Protein AF-A0A3N7BZ48-F1 (afdb_monomer_lite)

Radius of gyration: 17.06 Å; chains: 1; bounding box: 30×32×56 Å

Foldseek 3Di:
DPDPDDDDDPVRLLVVQLVVLVVVLVLCVVLLVQQVVCVVVVHDGPDDPVRNVVSVVLSVQSVCVSVDPCPPPPVSRRDDDPCSVVDDD

Sequence (89 aa):
MSDPGVSPTVEDVVARERAWRGYELSSVKWLRERHRDQLEIEVDPTLSEAQFKELLVYMQALRDWPQSSDFPNSEHRPVTPSWIANQTE

Structure (mmCIF, N/CA/C/O backbone):
data_AF-A0A3N7BZ48-F1
#
_entry.id   AF-A0A3N7BZ48-F1
#
loop_
_atom_site.group_PDB
_atom_site.id
_atom_site.type_symbol
_atom_site.label_atom_id
_atom_site.label_alt_id
_atom_site.label_comp_id
_atom_site.label_asym_id
_atom_site.label_entity_id
_atom_site.label_seq_id
_atom_site.pdbx_PDB_ins_code
_atom_site.Cartn_x
_atom_site.Cartn_y
_atom_site.Cartn_z
_atom_site.occupancy
_atom_site.B_iso_or_equiv
_atom_site.auth_seq_id
_atom_site.auth_comp_id
_atom_site.auth_asym_id
_atom_site.auth_atom_id
_atom_site.pdbx_PDB_model_num
ATOM 1 N N . MET A 1 1 ? 12.414 21.045 -33.342 1.00 46.25 1 MET A N 1
ATOM 2 C CA . MET A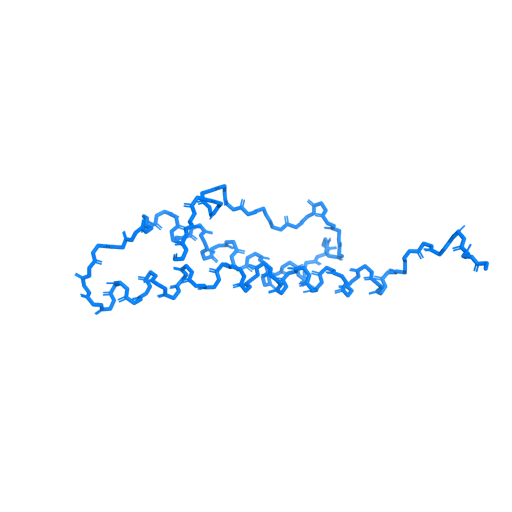 1 1 ? 12.399 19.656 -33.838 1.00 46.25 1 MET A CA 1
ATOM 3 C C . MET A 1 1 ? 12.165 18.773 -32.631 1.00 46.25 1 MET A C 1
ATOM 5 O O . MET A 1 1 ? 13.096 18.567 -31.868 1.00 46.25 1 MET A O 1
ATOM 9 N N . SER A 1 2 ? 10.919 18.377 -32.380 1.00 49.19 2 SER A N 1
ATOM 10 C CA . SER A 1 2 ? 10.639 17.342 -31.382 1.00 49.19 2 SER A CA 1
ATOM 11 C C . SER A 1 2 ? 10.911 16.007 -32.061 1.00 49.19 2 SER A C 1
ATOM 13 O O . SER A 1 2 ? 10.304 15.738 -33.094 1.00 49.19 2 SER A O 1
ATOM 15 N N . ASP A 1 3 ? 11.872 15.245 -31.551 1.00 50.91 3 ASP A N 1
ATOM 16 C CA . ASP A 1 3 ? 12.248 13.945 -32.104 1.00 50.91 3 ASP A CA 1
ATOM 17 C C . ASP A 1 3 ? 11.184 12.895 -31.724 1.00 50.91 3 ASP A C 1
ATOM 19 O O . ASP A 1 3 ? 10.984 12.643 -30.5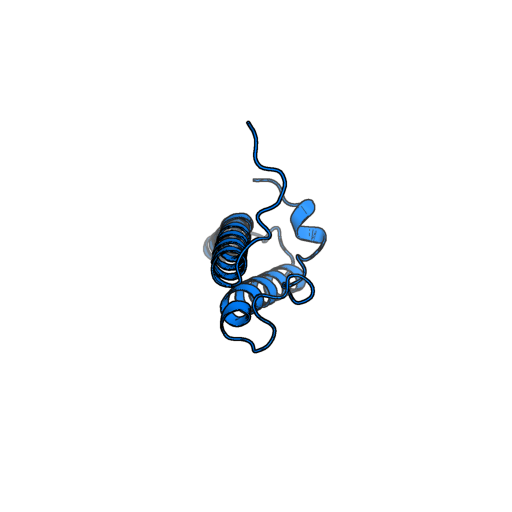30 1.00 50.91 3 ASP A O 1
ATOM 23 N N . PRO A 1 4 ? 10.434 12.324 -32.683 1.00 56.62 4 PRO A N 1
ATOM 24 C CA . PRO A 1 4 ? 9.388 11.362 -32.395 1.00 56.62 4 PRO A CA 1
ATOM 25 C C . PRO A 1 4 ? 9.989 9.954 -32.481 1.00 56.62 4 PRO A C 1
ATOM 27 O O . PRO A 1 4 ? 9.938 9.339 -33.543 1.00 56.62 4 PRO A O 1
ATOM 30 N N . GLY A 1 5 ? 10.573 9.416 -31.402 1.00 60.75 5 GLY A N 1
ATOM 31 C CA . GLY A 1 5 ? 11.059 8.031 -31.509 1.00 60.75 5 GLY A CA 1
ATOM 32 C C . GLY A 1 5 ? 11.895 7.390 -30.409 1.00 60.75 5 GLY A C 1
ATOM 33 O O . GLY A 1 5 ? 12.277 6.237 -30.593 1.00 60.75 5 GLY A O 1
ATOM 34 N N . VAL A 1 6 ? 12.189 8.034 -29.277 1.00 72.75 6 VAL A N 1
ATOM 35 C CA . VAL A 1 6 ? 12.933 7.336 -28.212 1.00 72.75 6 VAL A CA 1
ATOM 36 C C . VAL A 1 6 ? 11.972 6.455 -27.414 1.00 72.75 6 VAL A C 1
ATOM 38 O O . VAL A 1 6 ? 11.208 6.936 -26.577 1.00 72.75 6 VAL A O 1
ATOM 41 N N . SER A 1 7 ? 11.982 5.150 -27.697 1.00 78.88 7 SER A N 1
ATOM 42 C CA . SER A 1 7 ? 11.369 4.159 -26.811 1.00 78.88 7 SER A CA 1
ATOM 43 C C . SER A 1 7 ? 12.105 4.144 -25.464 1.00 78.88 7 SER A C 1
ATOM 45 O O . SER A 1 7 ? 13.333 4.239 -25.456 1.00 78.88 7 SER A O 1
ATOM 47 N N . PRO A 1 8 ? 11.387 4.034 -24.333 1.00 84.31 8 PRO A N 1
ATOM 48 C CA . PRO A 1 8 ? 12.010 4.017 -23.013 1.00 84.31 8 PRO A CA 1
ATOM 49 C C . PRO A 1 8 ? 12.968 2.830 -22.869 1.00 84.31 8 PRO A C 1
ATOM 51 O O . PRO A 1 8 ? 12.666 1.722 -23.321 1.00 84.31 8 PRO A O 1
ATOM 54 N N . THR A 1 9 ? 14.109 3.064 -22.220 1.00 93.06 9 THR A N 1
ATOM 55 C CA . THR A 1 9 ? 15.077 2.010 -21.887 1.00 93.06 9 THR A CA 1
ATOM 56 C C . THR A 1 9 ? 14.558 1.120 -20.755 1.00 93.06 9 THR A C 1
ATOM 58 O O . THR A 1 9 ? 13.597 1.462 -20.061 1.00 93.06 9 THR A O 1
ATOM 61 N N . VAL A 1 10 ? 15.199 -0.032 -20.535 1.00 92.31 10 VAL A N 1
ATOM 62 C CA . VAL A 1 10 ? 14.867 -0.905 -19.395 1.00 92.31 10 VAL A CA 1
ATOM 63 C C . VAL A 1 10 ? 15.082 -0.158 -18.077 1.00 92.31 10 VAL A C 1
ATOM 65 O O . VAL A 1 10 ? 14.251 -0.243 -17.173 1.00 92.31 10 VAL A O 1
ATOM 68 N N . GLU A 1 11 ? 16.153 0.627 -17.982 1.00 94.56 11 GLU A N 1
ATOM 69 C CA . GLU A 1 11 ? 16.478 1.462 -16.830 1.00 94.56 11 GLU A CA 1
ATOM 70 C C . GLU A 1 11 ? 15.396 2.518 -16.561 1.00 94.56 11 GLU A C 1
ATOM 72 O O . GLU A 1 11 ? 14.998 2.692 -15.405 1.00 94.56 11 GLU A O 1
ATOM 77 N N . ASP A 1 12 ? 14.861 3.162 -17.607 1.00 95.94 12 ASP A N 1
ATOM 78 C CA . ASP A 1 12 ? 13.756 4.125 -17.481 1.00 95.94 12 ASP A CA 1
ATOM 79 C C . ASP A 1 12 ? 12.489 3.459 -16.936 1.00 95.94 12 ASP A C 1
ATOM 81 O O . ASP A 1 12 ? 11.815 4.004 -16.055 1.00 95.94 12 ASP A O 1
ATOM 85 N N . VAL A 1 13 ? 12.167 2.257 -17.428 1.00 96.75 13 VAL A N 1
ATOM 86 C CA . VAL A 1 13 ? 11.021 1.478 -16.940 1.00 96.75 13 VAL A CA 1
ATOM 87 C C . VAL A 1 13 ? 11.233 1.097 -15.474 1.00 96.75 13 VAL A C 1
ATOM 89 O O . VAL A 1 13 ? 10.366 1.369 -14.647 1.00 96.75 13 VAL A O 1
ATOM 92 N N . VAL A 1 14 ? 12.403 0.566 -15.107 1.00 97.81 14 VAL A N 1
ATOM 93 C CA . VAL A 1 14 ? 12.746 0.229 -13.714 1.00 97.81 14 VAL A CA 1
ATOM 94 C C . VAL A 1 14 ? 12.609 1.439 -12.785 1.00 97.81 14 VAL A C 1
ATOM 96 O O . VAL A 1 14 ? 12.038 1.322 -11.695 1.00 97.81 14 VAL A O 1
ATOM 99 N N . ALA A 1 15 ? 13.120 2.602 -13.192 1.00 97.75 15 ALA A N 1
ATOM 100 C CA . ALA A 1 15 ? 13.027 3.827 -12.404 1.00 97.75 15 ALA A CA 1
ATOM 101 C C . ALA A 1 15 ? 11.566 4.266 -12.218 1.00 97.75 15 ALA A C 1
ATOM 103 O O . ALA A 1 15 ? 11.147 4.548 -11.090 1.00 97.75 15 ALA A O 1
ATOM 104 N N . ARG A 1 16 ? 10.774 4.247 -13.299 1.00 97.94 16 ARG A N 1
ATOM 105 C CA . ARG A 1 16 ? 9.342 4.570 -13.271 1.00 97.94 16 ARG A CA 1
ATOM 106 C C . ARG A 1 16 ? 8.565 3.649 -12.334 1.00 97.94 16 ARG A C 1
ATOM 108 O O . ARG A 1 16 ? 7.774 4.133 -11.530 1.00 97.94 16 ARG A O 1
ATOM 115 N N . GLU A 1 17 ? 8.814 2.346 -12.389 1.00 98.44 17 GLU A N 1
ATOM 116 C CA . GLU A 1 17 ? 8.100 1.375 -11.557 1.00 98.44 17 GLU A CA 1
ATOM 117 C C . GLU A 1 17 ? 8.473 1.470 -10.071 1.00 98.44 17 GLU A C 1
ATOM 119 O O . GLU A 1 17 ? 7.611 1.336 -9.199 1.00 98.44 17 GLU A O 1
ATOM 124 N N . ARG A 1 18 ? 9.736 1.784 -9.746 1.00 98.25 18 ARG A N 1
ATOM 125 C CA . ARG A 1 18 ? 10.138 2.085 -8.359 1.00 98.25 18 ARG A CA 1
ATOM 126 C C . ARG A 1 18 ? 9.462 3.347 -7.833 1.00 98.25 18 ARG A C 1
ATOM 128 O O . ARG A 1 18 ? 9.037 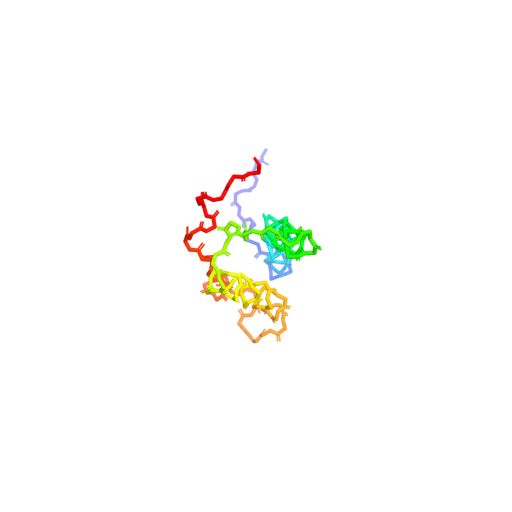3.357 -6.676 1.00 98.25 18 ARG A O 1
ATOM 135 N N . ALA A 1 19 ? 9.360 4.386 -8.663 1.00 98.50 19 ALA A N 1
ATOM 136 C CA . ALA A 1 19 ? 8.673 5.623 -8.307 1.00 98.50 19 ALA A CA 1
ATOM 137 C C . ALA A 1 19 ? 7.173 5.384 -8.079 1.00 98.50 19 ALA A C 1
ATOM 139 O O . ALA A 1 19 ? 6.650 5.798 -7.045 1.00 98.50 19 ALA A O 1
ATOM 140 N N . TRP A 1 20 ? 6.510 4.641 -8.974 1.00 98.50 20 TRP A N 1
ATOM 141 C CA . TRP A 1 20 ? 5.109 4.237 -8.812 1.00 98.50 20 TRP A CA 1
ATOM 142 C C . TRP A 1 20 ? 4.890 3.466 -7.506 1.00 98.50 20 TRP A C 1
ATOM 144 O O . TRP A 1 20 ? 4.052 3.849 -6.695 1.00 98.50 20 TRP A O 1
ATOM 154 N N . ARG A 1 21 ? 5.715 2.446 -7.234 1.00 98.50 21 ARG A N 1
ATOM 155 C CA . ARG A 1 21 ? 5.644 1.674 -5.985 1.00 98.50 21 ARG A CA 1
ATOM 156 C C . ARG A 1 21 ? 5.790 2.567 -4.753 1.00 98.50 21 ARG A C 1
ATOM 158 O O . ARG A 1 21 ? 5.124 2.345 -3.746 1.00 98.50 21 ARG A O 1
ATOM 165 N N . GLY A 1 22 ? 6.697 3.545 -4.804 1.00 98.62 22 GLY A N 1
ATOM 166 C CA . GLY A 1 22 ? 6.903 4.515 -3.728 1.00 98.62 22 GLY A CA 1
ATOM 167 C C . GLY A 1 22 ? 5.688 5.416 -3.498 1.00 98.62 22 GLY A C 1
ATOM 168 O O . GLY A 1 22 ? 5.301 5.630 -2.347 1.00 98.62 22 GLY A O 1
ATOM 169 N N . TYR A 1 23 ? 5.068 5.893 -4.579 1.00 98.31 23 TYR A N 1
ATOM 170 C CA . TYR A 1 23 ? 3.826 6.661 -4.533 1.00 98.31 23 TYR A CA 1
ATOM 171 C C . TYR A 1 23 ? 2.684 5.850 -3.906 1.00 98.31 23 TYR A C 1
ATOM 173 O O . TYR A 1 23 ? 2.095 6.309 -2.932 1.00 98.31 23 TYR A O 1
ATOM 181 N N . GLU A 1 24 ? 2.448 4.621 -4.372 1.00 98.31 24 GLU A N 1
ATOM 182 C CA . GLU A 1 24 ? 1.394 3.741 -3.842 1.00 98.31 24 GLU A CA 1
ATOM 183 C C . GLU A 1 24 ? 1.571 3.425 -2.354 1.00 98.31 24 GLU A C 1
ATOM 185 O O . GLU A 1 24 ? 0.623 3.449 -1.577 1.00 98.31 24 GLU A O 1
ATOM 190 N N . LEU A 1 25 ? 2.805 3.164 -1.911 1.00 98.44 25 LEU A N 1
ATOM 191 C CA . LEU A 1 25 ? 3.082 2.948 -0.488 1.00 98.44 25 LEU A CA 1
ATOM 192 C C . LEU A 1 25 ? 2.782 4.191 0.354 1.00 98.44 25 LEU A C 1
ATOM 194 O O . LEU A 1 25 ? 2.359 4.061 1.503 1.00 98.44 25 LEU A O 1
ATOM 198 N N . SER A 1 26 ? 3.035 5.377 -0.200 1.00 98.25 26 SER A N 1
ATOM 199 C CA . SER A 1 26 ? 2.818 6.650 0.485 1.00 98.25 26 SER A CA 1
ATOM 200 C C . SER A 1 26 ? 1.334 7.012 0.536 1.00 98.25 26 SER A C 1
ATOM 202 O O . SER A 1 26 ? 0.866 7.457 1.581 1.00 98.25 26 SER A O 1
ATOM 204 N N . SER A 1 27 ? 0.582 6.759 -0.541 1.00 97.19 27 SER A N 1
ATOM 205 C CA . SER A 1 27 ? -0.848 7.082 -0.646 1.00 97.19 27 SER A CA 1
ATOM 206 C C . SER A 1 27 ? -1.721 6.294 0.335 1.00 97.19 27 SER A C 1
ATOM 208 O O . SER A 1 27 ? -2.772 6.782 0.740 1.00 97.19 27 SER A O 1
ATOM 210 N N . VAL A 1 28 ? -1.278 5.107 0.769 1.00 97.94 28 VAL A N 1
ATOM 211 C CA . VAL A 1 28 ? -2.025 4.249 1.711 1.00 97.94 28 VAL A CA 1
ATOM 212 C C . VAL A 1 28 ? -1.449 4.231 3.129 1.00 97.94 28 VAL A C 1
ATOM 214 O O . VAL A 1 28 ? -2.009 3.590 4.019 1.00 97.94 28 VAL A O 1
ATOM 217 N N . LYS A 1 29 ? -0.322 4.913 3.374 1.00 98.12 29 LYS A N 1
ATOM 218 C CA . LYS A 1 29 ? 0.373 4.886 4.672 1.00 98.12 29 LYS A CA 1
ATOM 219 C C . LYS A 1 29 ? -0.507 5.414 5.812 1.00 98.12 29 LYS A C 1
ATOM 221 O O . LYS A 1 29 ? -0.552 4.786 6.871 1.00 98.12 29 LYS A O 1
ATOM 226 N N . TRP A 1 30 ? -1.235 6.501 5.566 1.00 98.00 30 TRP A N 1
ATOM 227 C CA . TRP A 1 30 ? -2.102 7.159 6.548 1.00 98.00 30 TRP A CA 1
ATOM 228 C C . TRP A 1 30 ? -3.217 6.239 7.070 1.00 98.00 30 TRP A C 1
ATOM 230 O O . TRP A 1 30 ? -3.562 6.294 8.247 1.00 98.00 30 TRP A O 1
ATOM 240 N N . LEU A 1 31 ? -3.735 5.322 6.239 1.00 98.38 31 LEU A N 1
ATOM 241 C CA . LEU A 1 31 ? -4.757 4.352 6.649 1.00 98.38 31 LEU A CA 1
ATOM 242 C C . LEU A 1 31 ? -4.256 3.437 7.763 1.00 98.38 31 LEU A C 1
ATOM 244 O O . LEU A 1 31 ? -4.989 3.136 8.705 1.00 98.38 31 LEU A O 1
ATOM 248 N N . ARG A 1 32 ? -2.997 2.999 7.658 1.00 98.31 32 ARG A N 1
ATOM 249 C CA . ARG A 1 32 ? -2.368 2.151 8.670 1.00 98.31 32 ARG A CA 1
ATOM 250 C C . ARG A 1 32 ? -2.105 2.916 9.958 1.00 98.31 32 ARG A C 1
ATOM 252 O O . ARG A 1 32 ? -2.246 2.329 11.025 1.00 98.31 32 ARG A O 1
ATOM 259 N N . GLU A 1 33 ? -1.668 4.166 9.846 1.00 98.38 33 GLU A N 1
ATOM 260 C CA . GLU A 1 33 ? -1.388 5.034 10.995 1.00 98.38 33 GLU A CA 1
ATOM 261 C C . GLU A 1 33 ? -2.679 5.315 11.761 1.00 98.38 33 GLU A C 1
ATOM 263 O O . GLU A 1 33 ? -2.807 4.868 12.895 1.00 98.38 33 GLU A O 1
ATOM 268 N N . ARG A 1 34 ? -3.703 5.839 11.084 1.00 98.06 34 ARG A N 1
ATOM 269 C CA . ARG A 1 34 ? -5.023 6.088 11.671 1.00 98.06 34 ARG A CA 1
ATOM 270 C C . ARG A 1 34 ? -5.628 4.858 12.348 1.00 98.06 34 ARG A C 1
ATOM 272 O O . ARG A 1 34 ? -6.137 4.972 13.453 1.00 98.06 34 ARG A O 1
ATOM 279 N N . HIS A 1 35 ? -5.574 3.680 11.717 1.00 98.25 35 HIS A N 1
ATOM 280 C CA . HIS A 1 35 ? -6.106 2.459 12.335 1.00 98.25 35 HIS A CA 1
ATOM 281 C C . HIS A 1 35 ? -5.369 2.103 13.636 1.00 98.25 35 HIS A C 1
ATOM 283 O O . HIS A 1 35 ? -5.991 1.657 14.594 1.00 98.25 35 HIS A O 1
ATOM 289 N N . ARG A 1 36 ? -4.046 2.301 13.691 1.00 98.25 36 ARG A N 1
ATOM 290 C CA . ARG A 1 36 ? -3.255 2.047 14.904 1.00 98.25 36 ARG A CA 1
ATOM 291 C C . ARG A 1 36 ? -3.557 3.056 15.996 1.00 98.25 36 ARG A C 1
ATOM 293 O O . ARG A 1 36 ? -3.755 2.635 17.128 1.00 98.25 36 ARG A O 1
ATOM 300 N N . ASP A 1 37 ? -3.653 4.329 15.635 1.00 98.50 37 ASP A N 1
ATOM 301 C CA . ASP A 1 37 ? -3.998 5.395 16.572 1.00 98.50 37 ASP A CA 1
ATOM 302 C C . ASP A 1 37 ? -5.375 5.126 17.198 1.00 98.50 37 ASP A C 1
ATOM 304 O O . ASP A 1 37 ? -5.532 5.237 18.408 1.00 98.50 37 ASP A O 1
ATOM 308 N N . GLN A 1 38 ? -6.355 4.683 16.397 1.00 98.19 38 GLN A N 1
ATOM 309 C CA . GLN A 1 38 ? -7.692 4.305 16.873 1.00 98.19 38 GLN A CA 1
ATOM 310 C C . GLN A 1 38 ? -7.660 3.148 17.881 1.00 98.19 38 GLN A C 1
ATOM 312 O O . GLN A 1 38 ? -8.328 3.216 18.911 1.00 98.19 38 GLN A O 1
ATOM 317 N N . LEU A 1 39 ? -6.858 2.113 17.615 1.00 97.94 39 LEU A N 1
ATOM 318 C CA . LEU A 1 39 ? -6.678 1.004 18.554 1.00 97.94 39 LEU A CA 1
ATOM 319 C C . LEU A 1 39 ? -5.984 1.448 19.849 1.00 97.94 39 LEU A C 1
ATOM 321 O O . LEU A 1 39 ? -6.346 0.972 20.920 1.00 97.94 39 LEU A O 1
ATOM 325 N N . GLU A 1 40 ? -5.001 2.345 19.761 1.00 98.50 40 GLU A N 1
ATOM 326 C CA . GLU A 1 40 ? -4.248 2.844 20.919 1.00 98.50 40 GLU A CA 1
ATOM 327 C C . GLU A 1 40 ? -5.117 3.669 21.874 1.00 98.50 40 GLU A C 1
ATOM 329 O O . GLU A 1 40 ? -4.950 3.578 23.088 1.00 98.50 40 GLU A O 1
ATOM 334 N N . ILE A 1 41 ? -6.076 4.431 21.341 1.00 98.25 41 ILE A N 1
ATOM 335 C CA . ILE A 1 41 ? -7.030 5.213 22.143 1.00 98.25 41 ILE A CA 1
ATOM 336 C C . ILE A 1 41 ? -8.330 4.456 22.458 1.00 98.25 41 ILE A C 1
ATOM 338 O O . ILE A 1 41 ? -9.284 5.067 22.938 1.00 98.25 41 ILE A O 1
ATOM 342 N N . GLU A 1 42 ? -8.378 3.150 22.175 1.00 98.00 42 GLU A N 1
ATOM 343 C CA . GLU A 1 42 ? -9.511 2.258 22.457 1.00 98.00 42 GLU A CA 1
ATOM 344 C C . GLU A 1 42 ? -10.849 2.707 21.828 1.00 98.00 42 GLU A C 1
ATOM 346 O O . GLU A 1 42 ? -11.916 2.551 22.425 1.00 98.00 42 GLU A O 1
ATOM 351 N N . VAL A 1 43 ? -10.816 3.252 20.604 1.00 97.94 43 VAL A N 1
ATOM 352 C CA . VAL A 1 43 ? -12.031 3.557 19.824 1.00 97.94 43 VAL A CA 1
ATOM 353 C C . VAL A 1 43 ? -12.243 2.554 18.699 1.00 97.94 43 VAL A C 1
ATOM 355 O O . VAL A 1 43 ? -11.289 1.981 18.170 1.00 97.94 43 VAL A O 1
ATOM 358 N N . ASP A 1 44 ? -13.499 2.397 18.280 1.00 97.38 44 ASP A N 1
ATOM 359 C CA . ASP A 1 44 ? -13.852 1.551 17.142 1.00 97.38 44 ASP A CA 1
ATOM 360 C C . ASP A 1 44 ? -13.125 2.022 15.865 1.00 97.38 44 ASP A C 1
ATOM 362 O O . ASP A 1 44 ? -13.326 3.160 15.411 1.00 97.38 44 ASP A O 1
ATOM 366 N N . PRO A 1 45 ? -12.278 1.173 15.251 1.00 97.12 45 PRO A N 1
AT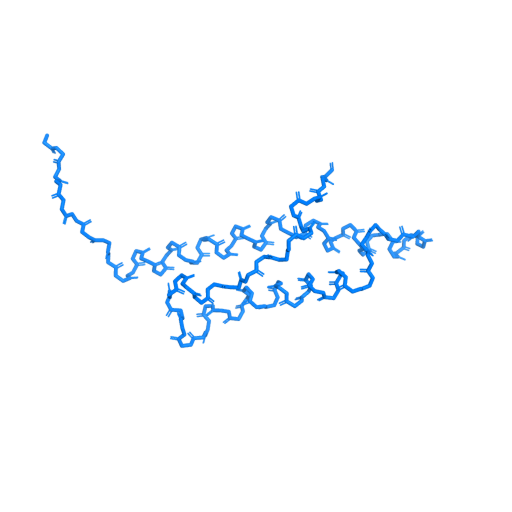OM 367 C CA . PRO A 1 45 ? -11.586 1.542 14.033 1.00 97.12 45 PRO A CA 1
ATOM 368 C C . PRO A 1 45 ? -12.553 1.692 12.862 1.00 97.12 45 PRO A C 1
ATOM 370 O O . PRO A 1 45 ? -13.520 0.953 12.702 1.00 97.12 45 PRO A O 1
ATOM 373 N N . THR A 1 46 ? -12.240 2.624 11.971 1.00 96.00 46 THR A N 1
ATOM 374 C CA . THR A 1 46 ? -13.040 2.833 10.748 1.00 96.00 46 THR A CA 1
ATOM 375 C C . THR A 1 46 ? -12.886 1.720 9.711 1.00 96.00 46 THR A C 1
ATOM 377 O O . THR A 1 46 ? -13.783 1.510 8.897 1.00 96.00 46 THR A O 1
ATOM 380 N N . LEU A 1 47 ? -11.739 1.034 9.710 1.00 98.00 47 LEU A N 1
ATOM 381 C CA . LEU A 1 47 ? -11.502 -0.139 8.878 1.00 98.00 47 LEU A CA 1
ATOM 382 C C . LEU A 1 47 ? -11.873 -1.381 9.673 1.00 98.00 47 LEU A C 1
ATOM 384 O O . LEU A 1 47 ? -11.418 -1.552 10.803 1.00 98.00 47 LEU A O 1
ATOM 388 N N . SER A 1 48 ? -12.610 -2.286 9.039 1.00 97.94 48 SER A N 1
ATOM 389 C CA . SER A 1 48 ? -12.784 -3.636 9.577 1.00 97.94 48 SER A CA 1
ATOM 390 C C . SER A 1 48 ? -11.442 -4.370 9.677 1.00 97.94 48 SER A C 1
ATOM 392 O O . SER A 1 48 ? -10.498 -4.076 8.939 1.00 97.94 48 SER A O 1
ATOM 394 N N . GLU A 1 49 ? -11.369 -5.394 10.530 1.00 97.75 49 GLU A N 1
ATOM 395 C CA . GLU A 1 49 ? -10.181 -6.253 10.647 1.00 97.75 49 GLU A CA 1
ATOM 396 C C . GLU A 1 49 ? -9.755 -6.852 9.298 1.00 97.75 49 GLU A C 1
ATOM 398 O O . GLU A 1 49 ? -8.566 -6.916 8.981 1.00 97.75 49 GLU A O 1
ATOM 403 N N . ALA A 1 50 ? -10.728 -7.252 8.472 1.00 98.25 50 ALA A N 1
ATOM 404 C CA . ALA A 1 50 ? -10.480 -7.794 7.140 1.00 98.25 50 ALA A CA 1
ATOM 405 C C . ALA A 1 50 ? -9.839 -6.753 6.208 1.00 98.25 50 ALA A C 1
ATOM 407 O O . ALA A 1 50 ? -8.828 -7.054 5.573 1.00 98.25 50 ALA A O 1
ATOM 408 N N . GLN A 1 51 ? -10.366 -5.524 6.178 1.00 98.50 51 GLN A N 1
ATOM 409 C CA . GLN A 1 51 ? -9.791 -4.426 5.392 1.00 98.50 51 GLN A CA 1
ATOM 410 C C . GLN A 1 51 ? -8.397 -4.050 5.890 1.00 98.50 51 GLN A C 1
ATOM 412 O O . GLN A 1 51 ? -7.484 -3.858 5.090 1.00 98.50 51 GLN A O 1
ATOM 417 N N . PHE A 1 52 ? -8.192 -3.989 7.207 1.00 98.44 52 PHE A N 1
ATOM 418 C CA . PHE A 1 52 ? -6.876 -3.686 7.757 1.00 98.44 52 PHE A CA 1
ATOM 419 C C . PHE A 1 52 ? -5.853 -4.773 7.406 1.00 98.44 52 PHE A C 1
ATOM 421 O O . PHE A 1 52 ? -4.743 -4.464 6.972 1.00 98.44 52 PHE A O 1
ATOM 428 N N . LYS A 1 53 ? -6.227 -6.054 7.497 1.00 98.62 53 LYS A N 1
ATOM 429 C CA . LYS A 1 53 ? -5.372 -7.162 7.054 1.00 98.62 53 LYS A CA 1
ATOM 430 C C . LYS A 1 53 ? -5.054 -7.075 5.560 1.00 98.62 53 LYS A C 1
ATOM 432 O O . LYS A 1 53 ? -3.895 -7.234 5.183 1.00 98.62 53 LYS A O 1
ATOM 437 N N . GLU A 1 54 ? -6.054 -6.812 4.724 1.00 98.69 54 GLU A N 1
ATOM 438 C CA . GLU A 1 54 ? -5.879 -6.664 3.277 1.00 98.69 54 GLU A CA 1
ATOM 439 C C . GLU A 1 54 ? -4.943 -5.496 2.933 1.00 98.69 54 GLU A C 1
ATOM 441 O O . GLU A 1 54 ? -4.040 -5.658 2.114 1.00 98.69 54 GLU A O 1
ATOM 446 N N . LEU A 1 55 ? -5.064 -4.362 3.633 1.00 98.69 55 LEU A N 1
ATOM 447 C CA . LEU A 1 55 ? -4.138 -3.233 3.524 1.00 98.69 55 LEU A CA 1
ATOM 448 C C . LEU A 1 55 ? -2.698 -3.650 3.839 1.00 98.69 55 LEU A C 1
ATOM 450 O O . LEU A 1 55 ? -1.782 -3.321 3.087 1.00 98.69 55 LEU A O 1
ATOM 454 N N . LEU A 1 56 ? -2.478 -4.380 4.937 1.00 98.75 56 LEU A N 1
ATOM 455 C CA . LEU A 1 56 ? -1.135 -4.828 5.314 1.00 98.75 56 LEU A CA 1
ATOM 456 C C . LEU A 1 56 ? -0.536 -5.782 4.271 1.00 98.75 56 LEU A C 1
ATOM 458 O O . LEU A 1 56 ? 0.648 -5.656 3.954 1.00 98.75 56 LEU A O 1
ATOM 462 N N . VAL A 1 57 ? -1.346 -6.686 3.710 1.00 98.69 57 VAL A N 1
ATOM 463 C CA . VAL A 1 57 ? -0.937 -7.587 2.621 1.00 98.69 57 VAL A CA 1
ATOM 464 C C . VAL A 1 57 ? -0.599 -6.798 1.355 1.00 98.69 57 VAL A C 1
ATOM 466 O O . VAL A 1 57 ? 0.460 -7.025 0.775 1.00 98.69 57 VAL A O 1
ATOM 469 N N . TYR A 1 58 ? -1.428 -5.827 0.963 1.00 98.75 58 TYR A N 1
ATOM 470 C CA . TYR A 1 58 ? -1.163 -4.954 -0.184 1.00 98.75 58 TYR A CA 1
ATOM 471 C C . TYR A 1 58 ? 0.146 -4.169 -0.014 1.00 98.75 58 TYR A C 1
ATOM 473 O O . TYR A 1 58 ? 1.014 -4.192 -0.887 1.00 98.75 58 TYR A O 1
ATOM 481 N N . MET A 1 59 ? 0.350 -3.540 1.150 1.00 98.75 59 MET A N 1
ATOM 482 C CA . MET A 1 59 ? 1.592 -2.822 1.457 1.00 98.75 59 MET A CA 1
ATOM 483 C C . MET A 1 59 ? 2.821 -3.736 1.422 1.00 98.75 59 MET A C 1
ATOM 485 O O . MET A 1 59 ? 3.901 -3.286 1.043 1.00 98.75 59 MET A O 1
ATOM 489 N N . GLN A 1 60 ? 2.686 -4.993 1.851 1.00 98.75 60 GLN A N 1
ATOM 490 C CA . GLN A 1 60 ? 3.766 -5.974 1.785 1.00 98.75 60 GLN A CA 1
ATOM 491 C C . GLN A 1 60 ? 4.064 -6.368 0.334 1.00 98.75 60 GLN A C 1
ATOM 493 O O . GLN A 1 60 ? 5.215 -6.281 -0.084 1.00 98.75 60 GLN A O 1
ATOM 498 N N . ALA A 1 61 ? 3.035 -6.663 -0.462 1.00 98.69 61 ALA A N 1
ATOM 499 C CA . ALA A 1 61 ? 3.179 -6.967 -1.883 1.00 98.69 61 ALA A CA 1
ATOM 500 C C . ALA A 1 61 ? 3.885 -5.831 -2.649 1.00 98.69 61 ALA A C 1
ATOM 502 O O . ALA A 1 61 ? 4.764 -6.092 -3.467 1.00 98.69 61 ALA A O 1
ATOM 503 N N . LEU A 1 62 ? 3.586 -4.564 -2.332 1.00 98.56 62 LEU A N 1
ATOM 504 C CA . LEU A 1 62 ? 4.307 -3.409 -2.885 1.00 98.56 62 LEU A CA 1
ATOM 505 C C . LEU A 1 62 ? 5.801 -3.406 -2.523 1.00 98.56 62 LEU A C 1
ATOM 507 O O . LEU A 1 62 ? 6.627 -3.008 -3.344 1.00 98.56 62 LEU A O 1
ATOM 511 N N . ARG A 1 63 ? 6.176 -3.817 -1.305 1.00 98.44 63 ARG A N 1
ATOM 512 C CA . ARG A 1 63 ? 7.591 -3.894 -0.887 1.00 98.44 63 ARG A CA 1
ATOM 513 C C . ARG A 1 63 ? 8.328 -5.043 -1.563 1.00 98.44 63 ARG A C 1
ATOM 515 O O . ARG A 1 63 ? 9.496 -4.868 -1.909 1.00 98.44 63 ARG A O 1
ATOM 522 N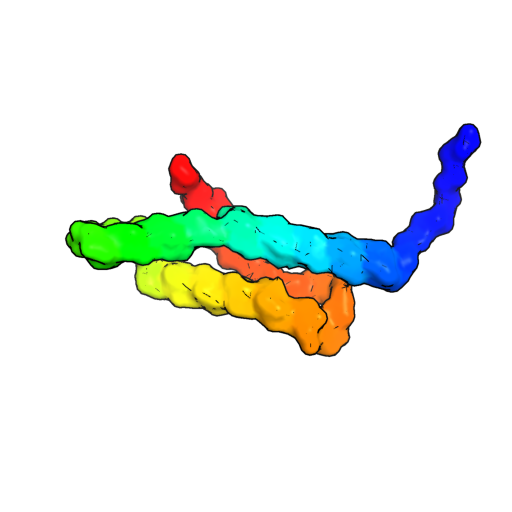 N . ASP A 1 64 ? 7.643 -6.161 -1.769 1.00 98.50 64 ASP A N 1
ATOM 523 C CA . ASP A 1 64 ? 8.233 -7.387 -2.307 1.00 98.50 64 ASP A CA 1
ATOM 524 C C . ASP A 1 64 ? 8.341 -7.362 -3.833 1.00 98.50 64 ASP A C 1
ATOM 526 O O . ASP A 1 64 ? 9.286 -7.916 -4.392 1.00 98.50 64 ASP A O 1
ATOM 530 N N . TRP A 1 65 ? 7.428 -6.670 -4.520 1.00 98.44 65 TRP A N 1
ATOM 531 C CA . TRP A 1 65 ? 7.365 -6.670 -5.981 1.00 98.44 65 TRP A CA 1
ATOM 532 C C . TRP A 1 65 ? 8.689 -6.287 -6.674 1.00 98.44 65 TRP A C 1
ATOM 534 O O . TRP A 1 65 ? 9.106 -7.040 -7.552 1.00 98.44 65 TRP A O 1
ATOM 544 N N . PRO A 1 66 ? 9.446 -5.246 -6.260 1.00 97.50 66 PRO A N 1
ATOM 545 C CA . PRO A 1 66 ? 10.755 -4.935 -6.850 1.00 97.50 66 PRO A CA 1
ATOM 546 C C . PRO A 1 66 ? 11.844 -6.007 -6.684 1.00 97.50 66 PRO A C 1
ATOM 548 O O . PRO A 1 66 ? 12.913 -5.854 -7.270 1.00 97.50 66 PRO A O 1
ATOM 551 N N . GLN A 1 67 ? 11.624 -7.021 -5.841 1.00 97.25 67 GLN A N 1
ATOM 552 C CA . GLN A 1 67 ? 12.515 -8.173 -5.655 1.00 97.25 67 GLN A CA 1
ATOM 553 C C . GLN A 1 67 ? 12.033 -9.419 -6.419 1.00 97.25 67 GLN A C 1
ATOM 555 O O . GLN A 1 67 ? 12.731 -10.430 -6.442 1.00 97.25 67 GLN A O 1
ATOM 560 N N . SER A 1 68 ? 10.840 -9.371 -7.020 1.00 97.19 68 SER A N 1
ATOM 561 C CA . SER A 1 68 ? 10.275 -10.478 -7.793 1.00 97.19 68 SER A CA 1
ATOM 562 C C . SER A 1 68 ? 10.896 -10.577 -9.189 1.00 97.19 68 SER A C 1
ATOM 564 O O . SER A 1 68 ? 11.387 -9.590 -9.737 1.00 97.19 68 SER A O 1
ATOM 566 N N . SER A 1 69 ? 10.816 -11.764 -9.796 1.00 97.31 69 SER A N 1
ATOM 567 C CA . SER A 1 69 ? 11.189 -11.985 -11.202 1.00 97.31 69 SER A CA 1
ATOM 568 C C . SER A 1 69 ? 10.318 -11.215 -12.193 1.00 97.31 69 SER A C 1
ATOM 570 O O . SER A 1 69 ? 10.734 -11.005 -13.328 1.00 97.31 69 SER A O 1
ATOM 572 N N . ASP A 1 70 ? 9.122 -10.808 -11.770 1.00 96.88 70 ASP A N 1
ATOM 573 C CA . ASP A 1 70 ? 8.142 -10.145 -12.625 1.00 96.88 70 ASP A CA 1
ATOM 574 C C . ASP A 1 70 ? 8.381 -8.632 -12.715 1.00 96.88 70 ASP A C 1
ATOM 576 O O . ASP A 1 70 ? 7.760 -7.941 -13.518 1.00 96.88 70 ASP A O 1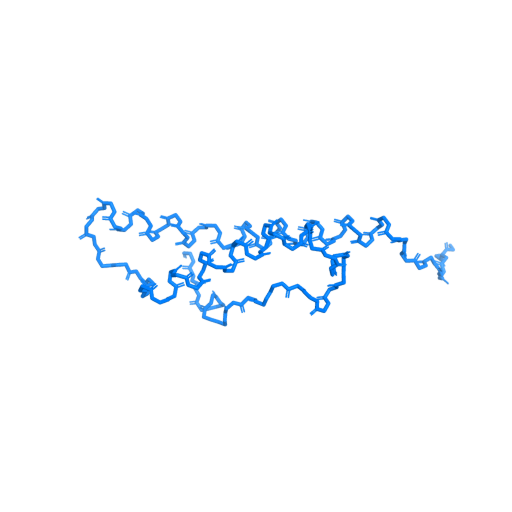
ATOM 580 N N . PHE A 1 71 ? 9.286 -8.080 -11.905 1.00 97.38 71 PHE A N 1
ATOM 581 C CA . PHE A 1 71 ? 9.654 -6.673 -11.980 1.00 97.38 71 PHE A CA 1
ATOM 582 C C . PHE A 1 71 ? 10.568 -6.405 -13.194 1.00 97.38 71 PHE A C 1
ATOM 584 O O . PHE A 1 71 ? 11.540 -7.137 -13.384 1.00 97.38 71 PHE A O 1
ATOM 591 N N . PRO A 1 72 ? 10.342 -5.337 -13.993 1.00 97.69 72 PRO A N 1
ATOM 592 C CA . PRO A 1 72 ? 9.416 -4.215 -13.797 1.00 97.69 72 PRO A CA 1
ATOM 593 C C . PRO A 1 72 ? 8.116 -4.311 -14.632 1.00 97.69 72 PRO A C 1
ATOM 595 O O . PRO A 1 72 ? 7.602 -3.289 -15.085 1.00 97.69 72 PRO A O 1
ATOM 598 N N . ASN A 1 73 ? 7.583 -5.507 -14.906 1.00 97.56 73 ASN A N 1
ATOM 599 C CA . ASN A 1 73 ? 6.367 -5.645 -15.713 1.00 97.56 73 ASN A CA 1
ATOM 600 C C . ASN A 1 73 ? 5.144 -5.077 -14.972 1.00 97.56 73 ASN A C 1
ATOM 602 O O . ASN A 1 73 ? 4.702 -5.624 -13.961 1.00 97.56 73 ASN A O 1
ATOM 606 N N . SER A 1 74 ? 4.554 -4.008 -15.514 1.00 96.75 74 SER A N 1
ATOM 607 C CA . SER A 1 74 ? 3.396 -3.337 -14.920 1.00 96.75 74 SER A CA 1
ATOM 608 C C . SER A 1 74 ? 2.158 -4.228 -14.776 1.00 96.75 74 SER A C 1
ATOM 610 O O . SER A 1 74 ? 1.322 -3.949 -13.921 1.00 96.75 74 SER A O 1
ATOM 612 N N . GLU A 1 75 ? 2.031 -5.293 -15.573 1.00 97.31 75 GLU A N 1
ATOM 613 C CA . GLU A 1 75 ? 0.924 -6.260 -15.468 1.00 97.31 75 GLU A CA 1
ATOM 614 C C . GLU A 1 75 ? 0.958 -7.064 -14.161 1.00 97.31 75 GLU A C 1
ATOM 616 O O . GLU A 1 75 ? -0.069 -7.574 -13.724 1.00 97.31 75 GLU A O 1
ATOM 621 N N . HIS A 1 76 ? 2.121 -7.135 -13.509 1.00 97.62 76 HIS A N 1
ATOM 622 C CA . HIS A 1 76 ? 2.324 -7.849 -12.246 1.00 97.62 76 HIS A CA 1
ATOM 623 C C . HIS A 1 76 ? 2.361 -6.911 -11.036 1.00 97.62 76 HIS A C 1
ATOM 625 O O . HIS A 1 76 ? 2.736 -7.321 -9.935 1.00 97.62 76 HIS A O 1
ATOM 631 N N . ARG A 1 77 ? 1.987 -5.638 -11.217 1.00 98.12 77 ARG A N 1
ATOM 632 C CA . ARG A 1 77 ? 1.841 -4.709 -10.097 1.00 98.12 77 ARG A CA 1
ATOM 633 C C . ARG A 1 77 ? 0.822 -5.260 -9.093 1.00 98.12 77 ARG A C 1
ATOM 635 O O . ARG A 1 77 ? -0.230 -5.757 -9.502 1.00 98.12 77 ARG A O 1
ATOM 642 N N . PRO A 1 78 ? 1.080 -5.120 -7.782 1.00 98.25 78 PRO A N 1
ATOM 643 C CA . PRO A 1 78 ? 0.073 -5.399 -6.771 1.00 98.25 78 PRO A CA 1
ATOM 644 C C . PRO A 1 78 ? -1.210 -4.611 -7.043 1.00 98.25 78 PRO A C 1
ATOM 646 O O . PRO A 1 78 ? -1.163 -3.411 -7.314 1.00 98.25 78 PRO A O 1
ATOM 649 N N . VAL A 1 79 ? -2.352 -5.290 -6.962 1.00 97.06 79 VAL A N 1
ATOM 650 C CA . VAL A 1 79 ? -3.663 -4.686 -7.214 1.00 97.06 79 VAL A CA 1
ATOM 651 C C . VAL A 1 79 ? -4.138 -3.966 -5.958 1.00 97.06 79 VAL A C 1
ATOM 653 O O . VAL A 1 79 ? -4.221 -4.569 -4.888 1.00 97.06 79 VAL A O 1
ATOM 656 N N . THR A 1 80 ? -4.466 -2.683 -6.093 1.00 97.31 80 THR A N 1
ATOM 657 C CA . THR A 1 80 ? -5.024 -1.877 -5.006 1.00 97.31 80 THR A CA 1
ATOM 658 C C . THR A 1 80 ? -6.404 -2.410 -4.600 1.00 97.31 80 THR A C 1
ATOM 660 O O . THR A 1 80 ? -7.284 -2.522 -5.460 1.00 97.31 80 THR A O 1
ATOM 663 N N . PRO A 1 81 ? -6.641 -2.706 -3.308 1.00 98.12 81 PRO A N 1
ATOM 664 C CA . PRO A 1 81 ? -7.971 -3.060 -2.822 1.00 98.12 81 PRO A CA 1
ATOM 665 C C . PRO A 1 81 ? -9.007 -1.977 -3.148 1.00 98.12 81 PRO A C 1
ATOM 667 O O . PRO A 1 81 ? -8.795 -0.796 -2.869 1.00 98.12 81 PRO A O 1
ATOM 670 N N . SER A 1 82 ? -10.151 -2.369 -3.716 1.00 96.81 82 SER A N 1
ATOM 671 C CA . SER A 1 82 ? -11.135 -1.422 -4.269 1.00 96.81 82 SER A CA 1
ATOM 672 C C . SER A 1 82 ? -11.716 -0.458 -3.231 1.00 96.81 82 SER A C 1
ATOM 674 O O . SER A 1 82 ? -12.042 0.682 -3.554 1.00 96.81 82 SER A O 1
ATOM 676 N N . TRP A 1 83 ? -11.813 -0.885 -1.970 1.00 97.44 83 TRP A N 1
ATOM 677 C CA . TRP A 1 83 ? -12.352 -0.071 -0.882 1.00 97.44 83 TRP A CA 1
ATOM 678 C C . TRP A 1 83 ? -11.445 1.101 -0.489 1.00 97.44 83 TRP A C 1
ATOM 680 O O . TRP A 1 83 ? -11.937 2.042 0.136 1.00 97.44 83 TRP A O 1
ATOM 690 N N . ILE A 1 84 ? -10.155 1.080 -0.855 1.00 97.38 84 ILE A N 1
ATOM 691 C CA . ILE A 1 84 ? -9.221 2.182 -0.569 1.00 97.38 84 ILE A CA 1
ATOM 692 C C . ILE A 1 84 ? -9.684 3.466 -1.260 1.00 97.38 84 ILE A C 1
ATOM 694 O O . ILE A 1 84 ? -9.603 4.533 -0.662 1.00 97.38 84 ILE A O 1
ATOM 698 N N . ALA A 1 85 ? -10.257 3.365 -2.464 1.00 94.56 85 ALA A N 1
ATOM 699 C CA . ALA A 1 85 ? -10.791 4.514 -3.197 1.00 94.56 85 ALA A CA 1
ATOM 700 C C . ALA A 1 85 ? -11.959 5.216 -2.476 1.00 94.56 85 ALA A C 1
ATOM 702 O O . ALA A 1 85 ? -12.266 6.364 -2.780 1.00 94.56 85 ALA A O 1
ATOM 703 N N . ASN A 1 86 ? -12.595 4.541 -1.513 1.00 94.75 86 ASN A N 1
ATOM 704 C CA . ASN A 1 86 ? -13.687 5.095 -0.715 1.00 94.75 86 ASN A CA 1
ATOM 705 C C . ASN A 1 86 ? -13.199 5.742 0.591 1.00 94.75 86 ASN A C 1
ATOM 707 O O . ASN A 1 86 ? -14.022 6.195 1.383 1.00 94.75 86 ASN A O 1
ATOM 711 N N . GLN A 1 87 ? -11.891 5.730 0.866 1.00 94.12 87 GLN A N 1
ATOM 712 C CA . GLN A 1 87 ? -11.328 6.327 2.071 1.00 94.12 87 GLN A CA 1
ATOM 713 C C . GLN A 1 87 ? -11.003 7.802 1.838 1.00 94.12 87 GLN A C 1
ATOM 715 O O . GLN A 1 87 ? -10.363 8.158 0.851 1.00 94.12 87 GLN A O 1
ATOM 720 N N . THR A 1 88 ? -11.413 8.645 2.779 1.00 86.81 88 THR A N 1
ATOM 721 C CA . THR A 1 88 ? -11.112 10.079 2.804 1.00 86.81 88 THR A CA 1
ATOM 722 C C . THR A 1 88 ? -10.315 10.410 4.060 1.00 86.81 88 THR A C 1
ATOM 724 O O . THR A 1 88 ? -10.572 9.817 5.111 1.00 86.81 88 THR A O 1
ATOM 727 N N . GLU A 1 89 ? -9.360 11.329 3.931 1.00 71.31 89 GLU A N 1
ATOM 728 C CA . GLU A 1 89 ? -8.614 11.911 5.056 1.00 71.31 89 GLU A CA 1
ATOM 729 C C . GLU A 1 89 ? -9.483 12.879 5.871 1.00 71.31 89 GLU A C 1
ATOM 731 O O . GLU A 1 89 ? -10.321 13.583 5.255 1.00 71.31 89 GLU A O 1
#

pLDDT: mean 94.07, std 11.2, range [46.25, 98.75]

Secondary structure (DSSP, 8-state):
------PPPHHHHHHHHHHHHHHHHHHTHHHHHHHHHHHHTT---SS-HHHHHHHHHHHHHHHHGGGSTTTT-GGGSPPPPGGGGG---